Protein AF-A0A507DEI5-F1 (afdb_monomer_lite)

Secondary structure (DSSP, 8-state):
-HHHHHHHHHHHHHHHHHHHHHHHHHHHHHTHHHHHHHHHSS--S-HHHHHHHHHHHHHHHHHHHHHHHHTSPPTHHHH-THHHHHHHHHHHHTTHHHHHHHHHHHHHHHHHHHHHHHHHHHHHHHHHHHHHHHHHHHHHHHHHHHHHHHHHHHHHH--

Organism: NCBI:txid246404

Sequence (159 aa):
MIKLTISHGIAQSAKLAYFENVMEQEIQQTSVLPKMMAKYGEVKLTRDDVVKVVGRLFRLRMNVNLVSNVLDTPEIFWSEPELQGLYNAIRGYLEISQRVKLLNTRTGVISDLLDMLSDHLHGSQHTMMTRIVIYLIVITCIVAGAEVYVKTLLEKAVK

InterPro domains:
  IPR003734 Domain of unknown function DUF155 [PF02582] (1-104)
  IPR051624 RMD1/Sad1-interacting [PTHR16255] (1-152)

Radius of gyration: 30.02 Å; chains: 1; bounding box: 69×33×94 Å

Structure (mmCIF, N/CA/C/O backbone):
data_AF-A0A507DEI5-F1
#
_entry.id   AF-A0A507DEI5-F1
#
loop_
_atom_site.group_PDB
_atom_site.id
_atom_site.type_symbol
_atom_site.label_atom_id
_atom_site.label_alt_id
_atom_site.label_comp_id
_atom_site.label_asym_id
_atom_site.label_entity_id
_atom_site.label_seq_id
_atom_site.pdbx_PDB_ins_code
_atom_site.Cartn_x
_atom_site.Cartn_y
_atom_site.Cartn_z
_atom_site.occupancy
_atom_site.B_iso_or_equiv
_atom_site.auth_seq_id
_atom_site.auth_comp_id
_atom_site.auth_asym_id
_atom_site.auth_atom_id
_atom_site.pdbx_PDB_model_num
ATOM 1 N N . MET A 1 1 ? -21.319 11.532 30.711 1.00 73.75 1 MET A N 1
ATOM 2 C CA . MET A 1 1 ? -19.979 11.231 30.165 1.00 73.75 1 MET A CA 1
ATOM 3 C C . MET A 1 1 ? -19.788 9.759 29.785 1.00 73.75 1 MET A C 1
ATOM 5 O O . MET A 1 1 ? -19.459 9.509 28.638 1.00 73.75 1 MET A O 1
ATOM 9 N N . ILE A 1 2 ? -20.125 8.780 30.638 1.00 79.81 2 ILE A N 1
ATOM 10 C CA . ILE A 1 2 ? -20.037 7.325 30.332 1.00 79.81 2 ILE A CA 1
ATOM 11 C C . ILE A 1 2 ? -20.677 6.932 28.981 1.00 79.81 2 ILE A C 1
ATOM 13 O O . ILE A 1 2 ? -20.038 6.301 28.142 1.00 79.81 2 ILE A O 1
ATOM 17 N N . LYS A 1 3 ? -21.930 7.348 28.729 1.00 84.62 3 LYS A N 1
ATOM 18 C CA . LYS A 1 3 ? -22.635 7.071 27.458 1.00 84.62 3 LYS A CA 1
ATOM 19 C C . LYS A 1 3 ? -21.899 7.633 26.236 1.00 84.62 3 LYS A C 1
ATOM 21 O O . LYS A 1 3 ? -21.936 7.021 25.173 1.00 84.62 3 LYS A O 1
ATOM 26 N N . LEU A 1 4 ? -21.232 8.778 26.391 1.00 83.50 4 LEU A N 1
ATOM 27 C CA . LEU A 1 4 ? -20.473 9.433 25.328 1.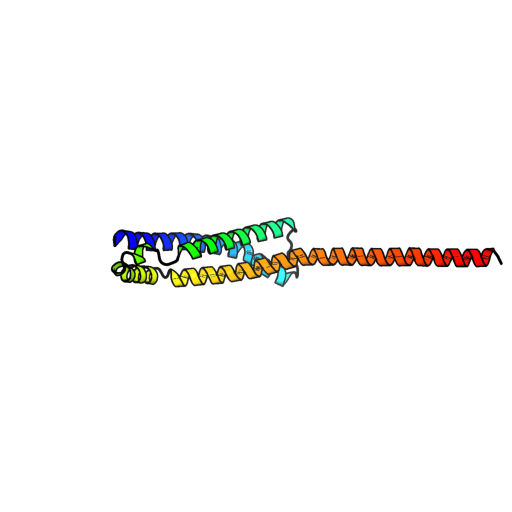00 83.50 4 LEU A CA 1
ATOM 28 C C . LEU A 1 4 ? -19.191 8.650 25.019 1.00 83.50 4 LEU A C 1
ATOM 30 O O . LEU A 1 4 ? -18.930 8.374 23.854 1.00 83.50 4 LEU A O 1
ATOM 34 N N . THR A 1 5 ? -18.465 8.192 26.043 1.00 82.00 5 THR A N 1
ATOM 35 C CA . THR A 1 5 ? -17.299 7.302 25.900 1.00 82.00 5 THR A CA 1
ATOM 36 C C . THR A 1 5 ? -17.651 6.005 25.168 1.00 82.00 5 THR A C 1
ATOM 38 O O . THR A 1 5 ? -16.963 5.623 24.222 1.00 82.00 5 THR A O 1
ATOM 41 N N . ILE A 1 6 ? -18.758 5.360 25.554 1.00 85.75 6 ILE A N 1
ATOM 42 C CA . ILE A 1 6 ? -19.246 4.140 24.894 1.00 85.75 6 ILE A CA 1
ATOM 43 C C . ILE A 1 6 ? -19.634 4.415 23.441 1.00 85.75 6 ILE A C 1
ATOM 45 O O . ILE A 1 6 ? -19.184 3.710 22.539 1.00 85.75 6 ILE A O 1
ATOM 49 N N . SER A 1 7 ? -20.417 5.469 23.199 1.00 89.06 7 SER A N 1
ATOM 50 C CA . SER A 1 7 ? -20.844 5.842 21.845 1.00 89.06 7 SER A CA 1
ATOM 51 C C . SER A 1 7 ? -19.650 6.156 20.943 1.00 89.06 7 SER A C 1
ATOM 53 O O . SER A 1 7 ? -19.647 5.775 19.776 1.00 89.06 7 SER A O 1
ATOM 55 N N . HIS A 1 8 ? -18.612 6.798 21.485 1.00 86.12 8 HIS A N 1
ATOM 56 C CA . HIS A 1 8 ? -17.392 7.109 20.751 1.00 86.12 8 HIS A CA 1
ATOM 57 C C . HIS A 1 8 ? -16.611 5.847 20.360 1.00 86.12 8 HIS A C 1
ATOM 59 O O . HIS A 1 8 ? -16.248 5.703 19.195 1.00 86.12 8 HIS A O 1
ATOM 65 N N . GLY A 1 9 ? -16.412 4.900 21.285 1.00 85.62 9 GLY A N 1
ATOM 66 C CA . GLY A 1 9 ? -15.758 3.621 20.977 1.00 85.62 9 GLY A CA 1
ATOM 67 C C . GLY A 1 9 ? -16.516 2.804 19.922 1.00 85.62 9 GLY A C 1
ATOM 68 O O . GLY A 1 9 ? -15.913 2.255 18.999 1.00 85.62 9 GLY A O 1
ATOM 69 N N . ILE A 1 10 ? -17.851 2.791 19.994 1.00 89.88 10 ILE A N 1
ATOM 70 C CA . ILE A 1 10 ? -18.702 2.140 18.986 1.00 89.88 10 ILE A CA 1
ATOM 71 C C . ILE A 1 10 ? -18.585 2.848 17.629 1.00 89.88 10 ILE A C 1
ATOM 73 O O . ILE A 1 10 ? -18.407 2.182 16.610 1.00 89.88 10 ILE A O 1
ATOM 77 N N . ALA A 1 11 ? -18.630 4.183 17.599 1.00 89.44 11 ALA A N 1
ATOM 78 C CA . ALA A 1 11 ? -18.477 4.957 16.368 1.00 89.44 11 ALA A CA 1
ATOM 79 C C . ALA A 1 11 ? -17.104 4.730 15.711 1.00 89.44 11 ALA A C 1
ATOM 81 O O . ALA A 1 11 ? -17.030 4.552 14.494 1.00 89.44 11 ALA A O 1
ATOM 82 N N . GLN A 1 12 ? -16.027 4.668 16.503 1.00 87.81 12 GLN A N 1
ATOM 83 C CA . GLN A 1 12 ? -14.695 4.306 16.011 1.00 87.81 12 GLN A CA 1
ATOM 84 C C . GLN A 1 12 ? -14.681 2.897 15.404 1.00 87.81 12 GLN A C 1
ATOM 86 O O . GLN A 1 12 ? -14.175 2.716 14.299 1.00 87.81 12 GLN A O 1
ATOM 91 N N . SER A 1 13 ? -15.272 1.910 16.084 1.00 90.94 13 SER A N 1
ATOM 92 C CA . SER A 1 13 ? -15.352 0.530 15.586 1.00 90.94 13 SER A CA 1
ATOM 93 C C . SER A 1 13 ? -16.146 0.419 14.277 1.00 90.94 13 SER A C 1
ATOM 95 O O . SER A 1 13 ? -15.723 -0.288 13.359 1.00 90.94 13 SER A O 1
ATOM 97 N N . ALA A 1 14 ? -17.255 1.156 14.154 1.00 92.06 14 ALA A N 1
ATOM 98 C CA . ALA A 1 14 ? -18.057 1.209 12.932 1.00 92.06 14 ALA A CA 1
ATOM 99 C C . ALA A 1 14 ? -17.291 1.863 11.772 1.00 92.06 14 ALA A C 1
ATOM 101 O O . ALA A 1 14 ? -17.286 1.345 10.655 1.00 92.06 14 ALA A O 1
ATOM 102 N N . LYS A 1 15 ? -16.583 2.969 12.039 1.00 90.06 15 LYS A N 1
ATOM 103 C CA . LYS A 1 15 ? -15.709 3.611 11.049 1.00 90.06 15 LYS A CA 1
ATOM 104 C C . LYS A 1 15 ? -14.592 2.665 10.608 1.00 90.06 15 LYS A C 1
ATOM 106 O O . LYS A 1 15 ? -14.333 2.553 9.415 1.00 90.06 15 LYS A O 1
ATOM 111 N N . LEU A 1 16 ? -13.968 1.952 11.545 1.00 90.62 16 LEU A N 1
ATOM 112 C CA . LEU A 1 16 ? -12.936 0.961 11.247 1.00 90.62 16 LEU A CA 1
ATOM 113 C C . LEU A 1 16 ? -13.476 -0.173 10.365 1.00 90.62 16 LEU A C 1
ATOM 115 O O . LEU A 1 16 ? -12.842 -0.512 9.370 1.00 90.62 16 LEU A O 1
ATOM 119 N N . ALA A 1 17 ? -14.678 -0.678 10.659 1.00 91.94 17 ALA A N 1
ATOM 120 C CA . ALA A 1 17 ? -15.334 -1.719 9.865 1.00 91.94 17 ALA A CA 1
ATOM 121 C C . ALA A 1 17 ? -15.575 -1.294 8.408 1.00 91.94 17 ALA A C 1
ATOM 123 O O . ALA A 1 17 ? -15.391 -2.089 7.486 1.00 91.94 17 ALA A O 1
ATOM 124 N N . TYR A 1 18 ? -15.939 -0.028 8.181 1.00 92.38 18 TYR A N 1
ATOM 125 C CA . TYR A 1 18 ? -16.066 0.514 6.828 1.00 92.38 18 TYR A CA 1
ATOM 126 C C . TYR A 1 18 ? -14.736 0.439 6.061 1.00 92.38 18 TYR A C 1
ATOM 128 O O . TYR A 1 18 ? -14.705 -0.059 4.937 1.00 92.38 18 TYR A O 1
ATOM 136 N N . PHE A 1 19 ? -13.626 0.872 6.667 1.00 90.38 19 PHE A N 1
ATOM 137 C CA . PHE A 1 19 ? -12.317 0.836 6.003 1.00 90.38 19 PHE A CA 1
ATOM 138 C C . PHE A 1 19 ? -11.776 -0.579 5.808 1.00 90.38 19 PHE A C 1
ATOM 140 O O . PHE A 1 19 ? -11.162 -0.844 4.777 1.00 90.38 19 PHE A O 1
ATOM 147 N N . GLU A 1 20 ? -12.038 -1.493 6.741 1.00 90.88 20 GLU A N 1
ATOM 148 C CA . GLU A 1 20 ? -11.737 -2.917 6.566 1.00 90.88 20 GLU A CA 1
ATOM 149 C C . GLU A 1 20 ? -12.457 -3.489 5.340 1.00 90.88 20 GLU A C 1
ATOM 151 O O . GLU A 1 20 ? -11.835 -4.185 4.539 1.00 90.88 20 GLU A O 1
ATOM 156 N N . ASN A 1 21 ? -13.736 -3.150 5.148 1.00 92.94 21 ASN A N 1
ATOM 157 C CA . ASN A 1 21 ? -14.511 -3.618 4.001 1.00 92.94 21 ASN A CA 1
ATOM 158 C C . ASN A 1 21 ? -13.997 -3.038 2.676 1.00 92.94 21 ASN A C 1
ATOM 160 O O . ASN A 1 21 ? -13.763 -3.787 1.729 1.00 92.94 21 ASN A O 1
ATOM 164 N N . VAL A 1 22 ? -13.762 -1.723 2.623 1.00 90.88 22 VAL A N 1
ATOM 165 C CA . VAL A 1 22 ? -13.206 -1.063 1.429 1.00 90.88 22 VAL A CA 1
ATOM 166 C C . VAL A 1 22 ? -11.836 -1.649 1.076 1.00 90.88 22 VAL A C 1
ATOM 168 O O . VAL A 1 22 ? -11.558 -1.921 -0.090 1.00 90.88 22 VAL A O 1
ATOM 171 N N . MET A 1 23 ? -10.985 -1.890 2.075 1.00 90.44 23 MET A N 1
ATOM 172 C CA . MET A 1 23 ? -9.679 -2.506 1.863 1.00 90.44 23 MET A CA 1
ATOM 173 C C . MET A 1 23 ? -9.789 -3.932 1.326 1.00 90.44 23 MET A C 1
ATOM 175 O O . MET A 1 23 ? -9.072 -4.287 0.395 1.00 90.44 23 MET A O 1
ATOM 179 N N . GLU A 1 24 ? -10.674 -4.745 1.896 1.00 91.56 24 GLU A N 1
ATOM 180 C CA . GLU A 1 24 ? -10.903 -6.118 1.450 1.00 91.56 24 GLU A CA 1
ATOM 181 C C . GLU A 1 24 ? -11.345 -6.160 -0.022 1.00 91.56 24 GLU A C 1
ATOM 183 O O . GLU A 1 24 ? -10.799 -6.932 -0.810 1.00 91.56 24 GLU A O 1
ATOM 188 N N . GLN A 1 25 ? -12.260 -5.273 -0.426 1.00 91.31 25 GLN A N 1
ATOM 189 C CA . GLN A 1 25 ? -12.712 -5.167 -1.816 1.00 91.31 25 GLN A CA 1
ATOM 190 C C . GLN A 1 25 ? -11.571 -4.803 -2.778 1.00 91.31 25 GLN A C 1
ATOM 192 O O . GLN A 1 25 ? -11.409 -5.439 -3.821 1.00 91.31 25 GLN A O 1
ATOM 197 N N . GLU A 1 26 ? -10.753 -3.808 -2.432 1.00 89.50 26 GLU A N 1
ATOM 198 C CA . GLU A 1 26 ? -9.629 -3.374 -3.275 1.00 89.50 26 GLU A CA 1
ATOM 199 C C . GLU A 1 26 ? -8.527 -4.445 -3.360 1.00 89.50 26 GLU A C 1
ATOM 201 O O . GLU A 1 26 ? -7.966 -4.672 -4.438 1.00 89.50 26 GLU A O 1
ATOM 206 N N . ILE A 1 27 ? -8.251 -5.167 -2.265 1.00 89.19 27 ILE A N 1
ATOM 207 C CA . ILE A 1 27 ? -7.315 -6.303 -2.264 1.00 89.19 27 ILE A CA 1
ATOM 208 C C . ILE A 1 27 ? -7.818 -7.405 -3.194 1.00 89.19 27 ILE A C 1
ATOM 210 O O . ILE A 1 27 ? -7.044 -7.910 -4.007 1.00 89.19 27 ILE A O 1
ATOM 214 N N . GLN A 1 28 ? -9.100 -7.766 -3.124 1.00 89.44 28 GLN A N 1
ATOM 215 C CA . GLN A 1 28 ? -9.665 -8.807 -3.985 1.00 89.44 28 GLN A CA 1
ATOM 216 C C . GLN A 1 28 ? -9.524 -8.447 -5.467 1.00 89.44 28 GLN A C 1
ATOM 218 O O . GLN A 1 28 ? -9.028 -9.268 -6.244 1.00 89.44 28 GLN A O 1
ATOM 223 N N . GLN A 1 29 ? -9.857 -7.207 -5.839 1.00 87.56 29 GLN A N 1
ATOM 224 C CA . GLN A 1 29 ? -9.729 -6.714 -7.215 1.00 87.56 29 GLN A CA 1
ATOM 225 C C . GLN A 1 29 ? -8.273 -6.697 -7.702 1.00 87.56 29 GLN A C 1
ATOM 227 O O . GLN A 1 29 ? -7.990 -7.032 -8.852 1.00 87.56 29 GLN A O 1
ATOM 232 N N . THR A 1 30 ? -7.334 -6.340 -6.825 1.00 86.88 30 THR A N 1
ATOM 233 C CA . THR A 1 30 ? -5.928 -6.119 -7.194 1.00 86.88 30 THR A CA 1
ATOM 234 C C . THR A 1 30 ? -5.076 -7.390 -7.096 1.00 86.88 30 THR A C 1
ATOM 236 O O . THR A 1 30 ? -4.070 -7.517 -7.793 1.00 86.88 30 THR A O 1
ATOM 239 N N . SER A 1 31 ? -5.503 -8.388 -6.313 1.00 85.56 31 SER A N 1
ATOM 240 C CA . SER A 1 31 ? -4.793 -9.666 -6.108 1.00 85.56 31 SER A CA 1
ATOM 241 C C . SER A 1 31 ? -4.537 -10.466 -7.392 1.00 85.56 31 SER A C 1
ATOM 243 O O . SER A 1 31 ? -3.711 -11.382 -7.410 1.00 85.56 31 SER A O 1
ATOM 245 N N . VAL A 1 32 ? -5.242 -10.134 -8.475 1.00 85.12 32 VAL A N 1
ATOM 246 C CA . VAL A 1 32 ? -5.074 -10.737 -9.799 1.00 85.12 32 VAL A CA 1
ATOM 247 C C . VAL A 1 32 ? -3.783 -10.263 -10.475 1.00 85.12 32 VAL A C 1
ATOM 249 O O . VAL A 1 32 ? -3.172 -11.042 -11.205 1.00 85.12 32 VAL A O 1
ATOM 252 N N . LEU A 1 33 ? -3.318 -9.035 -10.211 1.00 85.56 33 LEU A N 1
ATOM 253 C CA . LEU A 1 33 ? -2.155 -8.462 -10.901 1.00 85.56 33 LEU A CA 1
ATOM 254 C C . LEU A 1 33 ? -0.851 -9.210 -10.590 1.00 85.56 33 LEU A C 1
ATOM 256 O O . LEU A 1 33 ? -0.214 -9.661 -11.544 1.00 85.56 33 LEU A O 1
ATOM 260 N N . PRO A 1 34 ? -0.479 -9.464 -9.316 1.00 82.94 34 PRO A N 1
ATOM 261 C CA . PRO A 1 34 ? 0.728 -10.234 -9.013 1.00 82.94 34 PRO A CA 1
ATOM 262 C C . PRO A 1 34 ? 0.655 -11.662 -9.564 1.00 82.94 34 PRO A C 1
ATOM 264 O O . PRO A 1 34 ? 1.645 -12.194 -10.058 1.00 82.94 34 PRO A O 1
ATOM 267 N N . LYS A 1 35 ? -0.538 -12.278 -9.549 1.00 84.94 35 LYS A N 1
ATOM 268 C CA . LYS A 1 35 ? -0.761 -13.620 -10.114 1.00 84.94 35 LYS A CA 1
ATOM 269 C C . LYS A 1 35 ? -0.542 -13.643 -11.627 1.00 84.94 35 LYS A C 1
ATOM 271 O O . LYS A 1 35 ? 0.046 -14.592 -12.142 1.00 84.94 35 LYS A O 1
ATOM 276 N N . MET A 1 36 ? -1.000 -12.615 -12.344 1.00 81.00 36 MET A N 1
ATOM 277 C CA . MET A 1 36 ? -0.762 -12.494 -13.784 1.00 81.00 36 MET A CA 1
ATOM 278 C C . MET A 1 36 ? 0.717 -12.270 -14.093 1.00 81.00 36 MET A C 1
ATOM 280 O O . MET A 1 36 ? 1.238 -12.931 -14.986 1.00 81.00 36 MET A O 1
ATOM 284 N N . MET A 1 37 ? 1.404 -11.426 -13.321 1.00 80.75 37 MET A N 1
ATOM 285 C CA . MET A 1 37 ? 2.847 -11.211 -13.476 1.00 80.75 37 MET A CA 1
ATOM 286 C C . MET A 1 37 ? 3.645 -12.490 -13.245 1.00 80.75 37 MET A C 1
ATOM 288 O O . MET A 1 37 ? 4.506 -12.819 -14.053 1.00 80.75 37 MET A O 1
ATOM 292 N N . ALA A 1 38 ? 3.317 -13.254 -12.202 1.00 82.88 38 ALA A N 1
ATOM 293 C CA . ALA A 1 38 ? 3.974 -14.529 -11.929 1.00 82.88 38 ALA A CA 1
ATOM 294 C C . ALA A 1 38 ? 3.761 -15.559 -13.054 1.00 82.88 38 ALA A C 1
ATOM 296 O O . ALA A 1 38 ? 4.638 -16.377 -13.314 1.00 82.88 38 ALA A O 1
ATOM 297 N N . LYS A 1 39 ? 2.601 -15.529 -13.727 1.00 85.19 39 LYS A N 1
ATOM 298 C CA . LYS A 1 39 ? 2.256 -16.493 -14.782 1.00 85.19 39 LYS A CA 1
ATOM 299 C C . LYS A 1 39 ? 2.789 -16.113 -16.165 1.00 85.19 39 LYS A C 1
ATOM 301 O O . LYS A 1 39 ? 3.179 -17.000 -16.918 1.00 85.19 39 LYS A O 1
ATOM 306 N N . TYR A 1 40 ? 2.746 -14.832 -16.524 1.00 81.12 40 TYR A N 1
ATOM 307 C CA . TYR A 1 40 ? 3.040 -14.363 -17.884 1.00 81.12 40 TYR A CA 1
ATOM 308 C C . TYR A 1 40 ? 4.322 -13.527 -17.985 1.00 81.12 40 TYR A C 1
ATOM 310 O O . TYR A 1 40 ? 4.749 -13.231 -19.094 1.00 81.12 40 TYR A O 1
ATOM 318 N N . GLY A 1 41 ? 4.931 -13.131 -16.863 1.00 71.62 41 GLY A N 1
ATOM 319 C CA . GLY A 1 41 ? 6.102 -12.245 -16.830 1.00 71.62 41 GLY A CA 1
ATOM 320 C C . GLY A 1 41 ? 5.789 -10.769 -17.106 1.00 71.62 41 GLY A C 1
ATOM 321 O O . GLY A 1 41 ? 6.660 -9.920 -16.948 1.00 71.62 41 GLY A O 1
ATOM 322 N N . GLU A 1 42 ? 4.549 -10.446 -17.476 1.00 70.31 42 GLU A N 1
ATOM 323 C CA . GLU A 1 42 ? 4.088 -9.095 -17.795 1.00 70.31 42 GLU A CA 1
ATOM 324 C C . GLU A 1 42 ? 2.661 -8.858 -17.285 1.00 70.31 42 GLU A C 1
ATOM 326 O O . GLU A 1 42 ? 1.841 -9.779 -17.185 1.00 70.31 42 GLU A O 1
ATOM 331 N N . VAL A 1 43 ? 2.344 -7.601 -16.970 1.00 72.88 43 VAL A N 1
ATOM 332 C CA . VAL A 1 43 ? 0.964 -7.185 -16.720 1.00 72.88 43 VAL A CA 1
ATOM 333 C C . VAL A 1 43 ? 0.330 -6.870 -18.072 1.00 72.88 43 VAL A C 1
ATOM 335 O O . VAL A 1 43 ? 0.690 -5.883 -18.706 1.00 72.88 43 VAL A O 1
ATOM 338 N N . LYS A 1 44 ? -0.651 -7.670 -18.511 1.00 71.44 44 LYS A N 1
ATOM 339 C CA . LYS A 1 44 ? -1.451 -7.390 -19.720 1.00 71.44 44 LYS A CA 1
ATOM 340 C C . LYS A 1 44 ? -2.456 -6.249 -19.495 1.00 71.44 44 LYS A C 1
ATOM 342 O O . LYS A 1 44 ? -3.661 -6.444 -19.629 1.00 71.44 44 LYS A O 1
ATOM 347 N N . LEU A 1 45 ? -1.972 -5.078 -19.099 1.00 77.56 45 LEU A N 1
ATOM 348 C CA . LEU A 1 45 ? -2.748 -3.850 -18.946 1.00 77.56 45 LEU A CA 1
ATOM 349 C C . LEU A 1 45 ? -2.100 -2.743 -19.767 1.00 77.56 45 LEU A C 1
ATOM 351 O O . LEU A 1 45 ? -0.879 -2.707 -19.926 1.00 77.56 45 LEU A O 1
ATOM 355 N N . THR A 1 46 ? -2.910 -1.816 -20.276 1.00 81.19 46 THR A N 1
ATOM 356 C CA . THR A 1 46 ? -2.347 -0.618 -20.897 1.00 81.19 46 THR A CA 1
ATOM 357 C C . THR A 1 46 ? -1.704 0.266 -19.827 1.00 81.19 46 THR A C 1
ATOM 359 O O . THR A 1 46 ? -2.058 0.207 -18.648 1.00 81.19 46 THR A O 1
ATOM 362 N N . ARG A 1 47 ? -0.765 1.129 -20.229 1.00 80.44 47 ARG A N 1
ATOM 363 C CA . ARG A 1 47 ? -0.119 2.078 -19.308 1.00 80.44 47 ARG A CA 1
ATOM 364 C C . ARG A 1 47 ? -1.144 2.930 -18.545 1.00 80.44 47 ARG A C 1
ATOM 366 O O . ARG A 1 47 ? -0.968 3.167 -17.355 1.00 80.44 47 ARG A O 1
ATOM 373 N N . ASP A 1 48 ? -2.212 3.351 -19.223 1.00 83.12 48 ASP A N 1
ATOM 374 C CA . ASP A 1 48 ? -3.305 4.133 -18.633 1.00 83.12 48 ASP A CA 1
ATOM 375 C C . ASP A 1 48 ? -4.072 3.333 -17.566 1.00 83.12 48 ASP A C 1
ATOM 377 O O . ASP A 1 48 ? -4.348 3.837 -16.476 1.00 83.12 48 ASP A O 1
ATOM 381 N N . ASP A 1 49 ? -4.333 2.049 -17.823 1.00 85.25 49 ASP A N 1
ATOM 382 C CA . ASP A 1 49 ? -4.989 1.165 -16.854 1.00 85.25 49 ASP A CA 1
ATOM 383 C C . ASP A 1 49 ? -4.136 0.956 -15.599 1.00 85.25 49 ASP A C 1
ATOM 385 O O . ASP A 1 49 ? -4.661 0.983 -14.482 1.00 85.25 49 ASP A O 1
ATOM 389 N N . VAL A 1 50 ? -2.817 0.803 -15.759 1.00 84.44 50 VAL A N 1
ATOM 390 C CA . VAL A 1 50 ? -1.892 0.673 -14.623 1.00 84.44 50 VAL A CA 1
ATOM 391 C C . VAL A 1 50 ? -1.878 1.957 -13.790 1.00 84.44 50 VAL A C 1
ATOM 393 O O . VAL A 1 50 ? -1.983 1.886 -12.568 1.00 84.44 50 VAL A O 1
ATOM 396 N N . VAL A 1 51 ? -1.843 3.135 -14.422 1.00 86.31 51 VAL A N 1
ATOM 397 C CA . VAL A 1 51 ? -1.913 4.426 -13.711 1.00 86.31 51 VAL A CA 1
ATOM 398 C C . VAL A 1 51 ? -3.230 4.569 -12.939 1.00 86.31 51 VAL A C 1
ATOM 400 O O . VAL A 1 51 ? -3.224 5.009 -11.787 1.00 86.31 51 VAL A O 1
ATOM 403 N N . LYS A 1 52 ? -4.362 4.137 -13.512 1.00 89.38 52 LYS A N 1
ATOM 404 C CA . LYS A 1 52 ? -5.657 4.119 -12.808 1.00 89.38 52 LYS A CA 1
ATOM 405 C C . LYS A 1 52 ? -5.633 3.210 -11.579 1.00 89.38 52 LYS A C 1
ATOM 407 O O . LYS A 1 52 ? -6.168 3.594 -10.539 1.00 89.38 52 LYS A O 1
ATOM 412 N N . VAL A 1 53 ? -5.041 2.017 -11.682 1.00 87.88 53 VAL A N 1
ATOM 413 C CA . VAL A 1 53 ? -4.876 1.100 -10.538 1.00 87.88 53 VAL A CA 1
ATOM 414 C C . VAL A 1 53 ? -4.016 1.753 -9.457 1.00 87.88 53 VAL A C 1
ATOM 416 O O . VAL A 1 53 ? -4.435 1.808 -8.303 1.00 87.88 53 VAL A O 1
ATOM 419 N N . VAL A 1 54 ? -2.864 2.312 -9.837 1.00 89.12 54 VAL A N 1
ATOM 420 C CA . VAL A 1 54 ? -1.956 3.017 -8.922 1.00 89.12 54 VAL A CA 1
ATOM 421 C C . VAL A 1 54 ? -2.688 4.142 -8.185 1.00 89.12 54 VAL A C 1
ATOM 423 O O . VAL A 1 54 ? -2.641 4.211 -6.959 1.00 89.12 54 VAL A O 1
ATOM 426 N N . GLY A 1 55 ? -3.458 4.970 -8.895 1.00 90.00 55 GLY A N 1
ATOM 427 C CA . GLY A 1 55 ? -4.249 6.037 -8.278 1.00 90.00 55 GLY A CA 1
ATOM 428 C C . GLY A 1 55 ? -5.289 5.529 -7.270 1.00 90.00 55 GLY A C 1
ATOM 429 O O . GLY A 1 55 ? -5.434 6.108 -6.190 1.00 90.00 55 GLY A O 1
ATOM 430 N N . ARG A 1 56 ? -5.993 4.428 -7.576 1.00 90.19 56 ARG A N 1
ATOM 431 C CA . ARG A 1 56 ? -6.980 3.832 -6.652 1.00 90.19 56 ARG A CA 1
ATOM 432 C C . ARG A 1 56 ? -6.332 3.312 -5.371 1.00 90.19 56 ARG A C 1
ATOM 434 O O . ARG A 1 56 ? -6.808 3.634 -4.282 1.00 90.19 56 ARG A O 1
ATOM 441 N N . LEU A 1 57 ? -5.233 2.572 -5.496 1.00 90.69 57 LEU A N 1
ATOM 442 C CA . LEU A 1 57 ? -4.500 2.023 -4.354 1.00 90.69 57 LEU A CA 1
ATOM 443 C C . LEU A 1 57 ? -3.863 3.126 -3.502 1.00 90.69 57 LEU A C 1
ATOM 445 O O . LEU A 1 57 ? -3.909 3.067 -2.273 1.00 90.69 57 LEU A O 1
ATOM 449 N N . PHE A 1 58 ? -3.335 4.176 -4.138 1.00 88.56 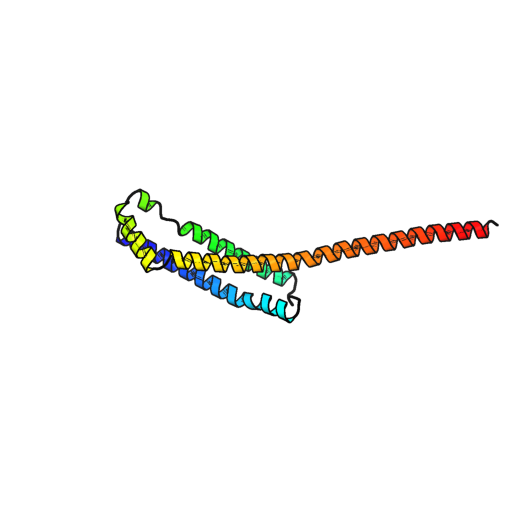58 PHE A N 1
ATOM 450 C CA . PHE A 1 58 ? -2.793 5.334 -3.430 1.00 88.56 58 PHE A CA 1
ATOM 451 C C . PHE A 1 58 ? -3.881 6.066 -2.633 1.00 88.56 58 PHE A C 1
ATOM 453 O O . PHE A 1 58 ? -3.688 6.393 -1.461 1.00 88.56 58 PHE A O 1
ATOM 460 N N . ARG A 1 59 ? -5.068 6.249 -3.228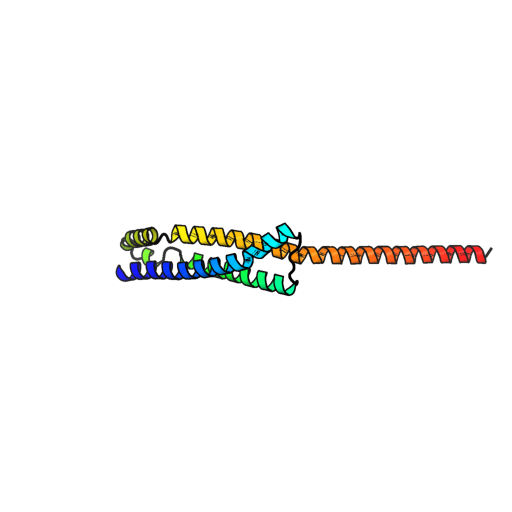 1.00 89.31 59 ARG A N 1
ATOM 461 C CA . ARG A 1 59 ? -6.235 6.813 -2.538 1.00 89.31 59 ARG A CA 1
ATOM 462 C C . ARG A 1 59 ? -6.651 5.962 -1.336 1.00 89.31 59 ARG A C 1
ATOM 464 O O . ARG A 1 59 ? -6.944 6.517 -0.280 1.00 89.31 59 ARG A O 1
ATOM 471 N N . LEU A 1 60 ? -6.662 4.634 -1.470 1.00 88.25 60 LEU A N 1
ATOM 472 C CA . LEU A 1 60 ? -6.960 3.735 -0.352 1.00 88.25 60 LEU A CA 1
ATOM 473 C C . LEU A 1 60 ? -5.945 3.901 0.787 1.00 88.25 60 LEU A C 1
ATOM 475 O O . LEU A 1 60 ? -6.346 4.075 1.937 1.00 88.25 60 LEU A O 1
ATOM 479 N N . ARG A 1 61 ? -4.644 3.916 0.469 1.00 87.44 61 ARG A N 1
ATOM 480 C CA . ARG A 1 61 ? -3.571 4.141 1.450 1.00 87.44 61 ARG A CA 1
ATOM 481 C C . ARG A 1 61 ? -3.742 5.471 2.184 1.00 87.44 61 ARG A C 1
ATOM 483 O O . ARG A 1 61 ? -3.640 5.507 3.408 1.00 87.44 61 ARG A O 1
ATOM 490 N N . MET A 1 62 ? -4.028 6.551 1.455 1.00 85.88 62 MET A N 1
ATOM 491 C CA . MET A 1 62 ? -4.260 7.873 2.042 1.00 85.88 62 MET A CA 1
ATOM 492 C C . MET A 1 62 ? -5.458 7.858 2.998 1.00 85.88 62 MET A C 1
ATOM 494 O O . MET A 1 62 ? -5.352 8.323 4.130 1.00 85.88 62 MET A O 1
ATOM 498 N N . ASN A 1 63 ? -6.573 7.268 2.567 1.00 84.81 63 ASN A N 1
ATOM 499 C CA . ASN A 1 63 ? -7.787 7.170 3.368 1.00 84.81 63 ASN A CA 1
ATOM 500 C C . ASN A 1 63 ? -7.570 6.393 4.673 1.00 84.81 63 ASN A C 1
ATOM 502 O O . ASN A 1 63 ? -8.024 6.831 5.726 1.00 84.81 63 ASN A O 1
ATOM 506 N N . VAL A 1 64 ? -6.855 5.267 4.624 1.00 84.94 64 VAL A N 1
ATOM 507 C CA . VAL A 1 64 ? -6.561 4.461 5.818 1.00 84.94 64 VAL A CA 1
ATOM 508 C C . VAL A 1 64 ? -5.603 5.183 6.765 1.00 84.94 64 VAL A C 1
ATOM 510 O O . VAL A 1 64 ? -5.828 5.184 7.974 1.00 84.94 64 VAL A O 1
ATOM 513 N N . ASN A 1 65 ? -4.586 5.864 6.235 1.00 82.31 65 ASN A N 1
ATOM 514 C CA . ASN A 1 65 ? -3.650 6.645 7.045 1.00 82.31 65 ASN A CA 1
ATOM 515 C C . ASN A 1 65 ? -4.372 7.776 7.809 1.00 82.31 65 ASN A C 1
ATOM 517 O O . ASN A 1 65 ? -4.229 7.904 9.023 1.00 82.31 65 ASN A O 1
ATOM 521 N N . LEU A 1 66 ? -5.260 8.515 7.134 1.00 72.94 66 LEU A N 1
ATOM 522 C CA . LEU A 1 66 ? -6.081 9.556 7.768 1.00 72.94 66 LEU A CA 1
ATOM 523 C C . LEU A 1 66 ? -6.972 9.010 8.895 1.00 72.94 66 LEU A C 1
ATOM 525 O O . LEU A 1 66 ? -7.250 9.712 9.865 1.00 72.94 66 LEU A O 1
ATOM 529 N N . VAL A 1 67 ? -7.427 7.762 8.785 1.00 71.88 67 VAL A N 1
ATOM 530 C CA . VAL A 1 67 ? -8.237 7.104 9.819 1.00 71.88 67 VAL A CA 1
ATOM 531 C C . VAL A 1 67 ? -7.384 6.688 11.004 1.00 71.88 67 VAL A C 1
ATOM 533 O O . VAL A 1 67 ? -7.849 6.836 12.130 1.00 71.88 67 VAL A O 1
ATOM 536 N N . SER A 1 68 ? -6.150 6.235 10.767 1.00 71.31 68 SER A N 1
ATOM 537 C CA . SER A 1 68 ? -5.195 5.892 11.825 1.00 71.31 68 SER A CA 1
ATOM 538 C C . SER A 1 68 ? -4.991 7.056 12.799 1.00 71.31 68 SER A C 1
ATOM 540 O O . SER A 1 68 ? -5.048 6.839 14.002 1.00 71.31 68 SER A O 1
ATOM 542 N N . ASN A 1 69 ? -4.882 8.291 12.299 1.00 66.75 69 ASN A N 1
ATOM 543 C CA . ASN A 1 69 ? -4.745 9.489 13.144 1.00 66.75 69 ASN A CA 1
ATOM 544 C C . ASN A 1 69 ? -6.014 9.816 13.954 1.00 66.75 69 ASN A C 1
ATOM 546 O O . ASN A 1 69 ? -5.955 10.469 14.987 1.00 66.75 69 ASN A O 1
ATOM 550 N N . VAL A 1 70 ? -7.190 9.372 13.498 1.00 62.09 70 VAL A N 1
ATOM 551 C CA . VAL A 1 70 ? -8.468 9.560 14.217 1.00 62.09 70 VAL A CA 1
ATOM 552 C C . VAL A 1 70 ? -8.668 8.497 15.312 1.00 62.09 70 VAL A C 1
ATOM 554 O O . VAL A 1 70 ? -9.585 8.610 16.121 1.00 62.09 70 VAL A O 1
ATOM 557 N N . LEU A 1 71 ? -7.827 7.459 15.347 1.00 63.47 71 LEU A N 1
ATOM 558 C CA . LEU A 1 71 ? -7.893 6.345 16.302 1.00 63.47 71 LEU A CA 1
ATOM 559 C C . LEU A 1 71 ? -6.975 6.533 17.524 1.00 63.47 71 LEU A C 1
ATOM 561 O O . LEU A 1 71 ? -6.892 5.641 18.382 1.00 63.47 71 LEU A O 1
ATOM 565 N N . ASP A 1 72 ? -6.291 7.673 17.609 1.00 68.69 72 ASP A N 1
ATOM 566 C CA . ASP A 1 72 ? -5.519 8.062 18.783 1.00 68.69 72 ASP A CA 1
ATOM 567 C C . ASP A 1 72 ? -6.431 8.349 19.981 1.00 68.69 72 ASP A C 1
ATOM 569 O O . ASP A 1 72 ? -7.635 8.580 19.845 1.00 68.69 72 ASP A O 1
ATOM 573 N N . THR A 1 73 ? -5.869 8.259 21.190 1.00 67.06 73 THR A N 1
ATOM 574 C CA . THR A 1 73 ? -6.627 8.486 22.427 1.00 67.06 73 THR A CA 1
ATOM 575 C C . THR A 1 73 ? -7.218 9.900 22.406 1.00 67.06 73 THR A C 1
ATOM 577 O O . THR A 1 73 ? -6.451 10.861 22.368 1.00 67.06 73 THR A O 1
ATOM 580 N N . PRO A 1 74 ? -8.553 10.049 22.457 1.00 70.31 74 PRO A N 1
ATOM 581 C CA . PRO A 1 74 ? -9.190 11.357 22.404 1.00 70.31 74 PRO A CA 1
ATOM 582 C C . PRO A 1 74 ? -8.728 12.270 23.544 1.00 70.31 74 PRO A C 1
ATOM 584 O O . PRO A 1 74 ? -8.651 11.840 24.697 1.00 70.31 74 PRO A O 1
ATOM 587 N N . GLU A 1 75 ? -8.503 13.552 23.249 1.00 70.31 75 GLU A N 1
ATOM 588 C CA . GLU A 1 75 ? -8.075 14.553 24.242 1.00 70.31 75 GLU A CA 1
ATOM 589 C C . GLU A 1 75 ? -9.065 14.712 25.406 1.00 70.31 75 GLU A C 1
ATOM 591 O O . GLU A 1 75 ? -8.680 15.101 26.502 1.00 70.31 75 GLU A O 1
ATOM 596 N N . ILE A 1 76 ? -10.331 14.322 25.219 1.00 68.62 76 ILE A N 1
ATOM 597 C CA . ILE A 1 76 ? -11.365 14.371 26.263 1.00 68.62 76 ILE A CA 1
ATOM 598 C C . ILE A 1 76 ? -10.986 13.580 27.528 1.00 68.62 76 ILE A C 1
ATOM 600 O O . ILE A 1 76 ? -11.446 13.905 28.620 1.00 68.62 76 ILE A O 1
ATOM 604 N N . PHE A 1 77 ? -10.126 12.564 27.401 1.00 68.31 77 PHE A N 1
ATOM 605 C CA . PHE A 1 77 ? -9.648 11.774 28.537 1.00 68.31 77 PHE A CA 1
ATOM 606 C C . PHE A 1 77 ? -8.489 12.429 29.296 1.00 68.31 77 PHE A C 1
ATOM 608 O O . PHE A 1 77 ? -8.158 11.986 30.392 1.00 68.31 77 PHE A O 1
ATOM 615 N N . TRP A 1 78 ? -7.897 13.496 28.753 1.00 73.00 78 TRP A N 1
ATOM 616 C CA . TRP A 1 78 ? -6.913 14.311 29.468 1.00 73.00 78 TRP A CA 1
ATOM 617 C C . TRP A 1 78 ? -7.595 15.160 30.545 1.00 73.00 78 TRP A C 1
ATOM 619 O O . TRP A 1 78 ? -6.994 15.445 31.576 1.00 73.00 78 TRP A O 1
ATOM 629 N N . SER A 1 79 ? -8.859 15.534 30.323 1.00 72.12 79 SER A N 1
ATOM 630 C CA . SER A 1 79 ? -9.678 16.283 31.282 1.00 72.12 79 SER A CA 1
ATOM 631 C C . SER A 1 79 ? -10.391 15.386 32.300 1.00 72.12 79 SER A C 1
ATOM 633 O O . SER A 1 79 ? -10.664 15.838 33.404 1.00 72.12 79 SER A O 1
ATOM 635 N N . GLU A 1 80 ? -10.676 14.126 31.949 1.00 76.12 80 GLU A N 1
ATOM 636 C CA . GLU A 1 80 ? -11.459 13.186 32.772 1.00 76.12 80 GLU A CA 1
ATOM 637 C C . GLU A 1 80 ? -10.773 11.803 32.871 1.00 76.12 80 GLU A C 1
ATOM 639 O O . GLU A 1 80 ? -11.178 10.845 32.194 1.00 76.12 80 GLU A O 1
ATOM 644 N N . PRO A 1 81 ? -9.733 11.660 33.718 1.00 75.69 81 PRO A N 1
ATOM 645 C CA . PRO A 1 81 ? -8.912 10.446 33.795 1.00 75.69 81 PRO A CA 1
ATOM 646 C C . PRO A 1 81 ? -9.685 9.200 34.246 1.00 75.69 81 PRO A C 1
ATOM 648 O O . PRO A 1 81 ? -9.345 8.081 33.861 1.00 75.69 81 PRO A O 1
ATOM 651 N N . GLU A 1 82 ? -10.754 9.373 35.028 1.00 77.19 82 GLU A N 1
ATOM 652 C CA . GLU A 1 82 ? -11.580 8.271 35.543 1.00 77.19 82 GLU A CA 1
ATOM 653 C C . GLU A 1 82 ? -12.282 7.481 34.421 1.00 77.19 82 GLU A C 1
ATOM 655 O O . GLU A 1 82 ? -12.546 6.285 34.555 1.00 77.19 82 GLU A O 1
ATOM 660 N N . LEU A 1 83 ? -12.536 8.113 33.269 1.00 78.25 83 LEU A N 1
ATOM 661 C CA . LEU A 1 83 ? -13.188 7.481 32.115 1.00 78.25 83 LEU A CA 1
ATOM 662 C C . LEU A 1 83 ? -12.214 6.694 31.227 1.00 78.25 83 LEU A C 1
ATOM 664 O O . LEU A 1 83 ? -12.657 5.911 30.379 1.00 78.25 83 LEU A O 1
ATOM 668 N N . GLN A 1 84 ? -10.904 6.856 31.434 1.00 78.69 84 GLN A N 1
ATOM 669 C CA . GLN A 1 84 ? -9.864 6.194 30.646 1.00 78.69 84 GLN A CA 1
ATOM 670 C C . GLN A 1 84 ? -9.913 4.669 30.807 1.00 78.69 84 GLN A C 1
ATOM 672 O O . GLN A 1 84 ? -9.755 3.932 29.832 1.00 78.69 84 GLN A O 1
ATOM 677 N N . GLY A 1 85 ? -10.185 4.177 32.022 1.00 83.19 85 GLY A N 1
ATOM 678 C CA . GLY A 1 85 ? -10.317 2.741 32.288 1.00 83.19 85 GLY A CA 1
ATOM 679 C C . GLY A 1 85 ? -11.475 2.111 31.509 1.00 83.19 85 GLY A C 1
ATOM 680 O O . GLY A 1 85 ? -11.303 1.083 30.854 1.00 83.19 85 GLY A O 1
ATOM 681 N N . LEU A 1 86 ? -12.634 2.775 31.504 1.00 83.94 86 LEU A N 1
ATOM 682 C CA . LEU A 1 86 ? -13.807 2.337 30.748 1.00 83.94 86 LEU A CA 1
ATOM 683 C C . LEU A 1 86 ? -13.557 2.379 29.234 1.00 83.94 86 LEU A C 1
ATOM 685 O O . LEU A 1 86 ? -13.899 1.430 28.529 1.00 83.94 86 LEU A O 1
ATOM 689 N N . TYR A 1 87 ? -12.941 3.451 28.729 1.00 83.19 87 TYR A N 1
ATOM 690 C CA . TYR A 1 87 ? -12.579 3.563 27.315 1.00 83.19 87 TYR A CA 1
ATOM 691 C C . TYR A 1 87 ? -11.641 2.434 26.878 1.00 83.19 87 TYR A C 1
ATOM 693 O O . TYR A 1 87 ? -11.895 1.788 25.863 1.00 83.19 87 TYR A O 1
ATOM 701 N N . ASN A 1 88 ? -10.608 2.137 27.671 1.00 84.88 88 ASN A N 1
ATOM 702 C CA . ASN A 1 88 ? -9.681 1.041 27.395 1.00 84.88 88 ASN A CA 1
ATOM 703 C C . ASN A 1 88 ? -10.377 -0.326 27.409 1.00 84.88 88 ASN A C 1
ATOM 705 O O . ASN A 1 88 ? -10.101 -1.148 26.536 1.00 84.88 88 ASN A O 1
ATOM 709 N N . ALA A 1 89 ? -11.310 -0.559 28.339 1.00 87.31 89 ALA A N 1
ATOM 710 C CA . ALA A 1 89 ? -12.097 -1.791 28.377 1.00 87.31 89 ALA A CA 1
ATOM 711 C C . ALA A 1 89 ? -12.957 -1.960 27.113 1.00 87.31 89 ALA A C 1
ATOM 713 O O . ALA A 1 89 ? -12.981 -3.037 26.523 1.00 87.31 89 ALA A O 1
ATOM 714 N N . ILE A 1 90 ? -13.604 -0.888 26.645 1.00 88.25 90 ILE A N 1
ATOM 715 C CA . ILE A 1 90 ? -14.421 -0.900 25.419 1.00 88.25 90 ILE A CA 1
ATOM 716 C C . ILE A 1 90 ? -13.545 -1.077 24.178 1.00 88.25 90 ILE A C 1
ATOM 718 O O . ILE A 1 90 ? -13.873 -1.868 23.297 1.00 88.25 90 ILE A O 1
ATOM 722 N N . ARG A 1 91 ? -12.410 -0.373 24.112 1.00 85.56 91 ARG A N 1
ATOM 723 C CA . ARG A 1 91 ? -11.434 -0.486 23.021 1.00 85.56 91 ARG A CA 1
ATOM 724 C C . ARG A 1 91 ? -10.853 -1.898 22.935 1.00 85.56 91 ARG A C 1
ATOM 726 O O . ARG A 1 91 ? -10.658 -2.400 21.830 1.00 85.56 91 ARG A O 1
ATOM 733 N N . GLY A 1 92 ? -10.598 -2.519 24.088 1.00 87.62 92 GLY A N 1
ATOM 734 C CA . GLY A 1 92 ? -10.177 -3.912 24.206 1.00 87.62 92 GLY A CA 1
ATOM 735 C C . GLY A 1 92 ? -11.272 -4.878 23.762 1.00 87.62 92 GLY A C 1
ATOM 736 O O . GLY A 1 92 ? -11.012 -5.727 22.921 1.00 87.62 92 GLY A O 1
ATOM 737 N N . TYR A 1 93 ? -12.502 -4.696 24.248 1.00 91.38 93 TYR A N 1
ATOM 738 C CA . TYR A 1 93 ? -13.654 -5.523 23.878 1.00 91.38 93 TYR A CA 1
ATOM 739 C C . TYR A 1 93 ? -13.971 -5.479 22.374 1.00 91.38 93 TYR A C 1
ATOM 741 O O . TYR A 1 93 ? -14.299 -6.497 21.780 1.00 91.38 93 TYR A O 1
ATOM 749 N N . LEU A 1 94 ? -13.853 -4.305 21.746 1.00 90.31 94 LEU A N 1
ATOM 750 C CA . LEU A 1 94 ? -14.070 -4.107 20.306 1.00 90.31 94 LEU A CA 1
ATOM 751 C C . LEU A 1 94 ? -12.823 -4.405 19.451 1.00 90.31 94 LEU A C 1
ATOM 753 O O . LEU A 1 94 ? -12.848 -4.178 18.237 1.00 90.31 94 LEU A O 1
ATOM 757 N N . GLU A 1 95 ? -11.730 -4.846 20.084 1.00 91.06 95 GLU A N 1
ATOM 758 C CA . GLU A 1 95 ? -10.447 -5.200 19.465 1.00 91.06 95 GLU A CA 1
ATOM 759 C C . GLU A 1 95 ? -9.869 -4.116 18.541 1.00 91.06 95 GLU A C 1
ATOM 761 O O . GLU A 1 95 ? -9.123 -4.401 17.600 1.00 91.06 95 GLU A O 1
ATOM 766 N N . ILE A 1 96 ? -10.177 -2.842 18.813 1.00 88.94 96 ILE A N 1
ATOM 767 C CA . ILE A 1 96 ? -9.865 -1.725 17.909 1.00 88.94 96 ILE A CA 1
ATOM 768 C C . ILE A 1 96 ? -8.365 -1.695 17.600 1.00 88.94 96 ILE A C 1
ATOM 770 O O . ILE A 1 96 ? -7.971 -1.600 16.444 1.00 88.94 96 ILE A O 1
ATOM 774 N N . SER A 1 97 ? -7.504 -1.847 18.608 1.00 87.06 97 SER A N 1
ATOM 775 C CA . SER A 1 97 ? -6.048 -1.812 18.412 1.00 87.06 97 SER A CA 1
ATOM 776 C C . SER A 1 97 ? -5.527 -2.953 17.529 1.00 87.06 97 SER A C 1
ATOM 778 O O . SER A 1 97 ? -4.644 -2.734 16.700 1.00 87.06 97 SER A O 1
ATOM 780 N N . GLN A 1 98 ? -6.068 -4.166 17.679 1.00 90.38 98 GLN A N 1
ATOM 781 C CA . GLN A 1 98 ? -5.660 -5.319 16.868 1.00 90.38 98 GLN A CA 1
ATOM 782 C C . GLN A 1 98 ? -6.124 -5.162 15.418 1.00 90.38 98 GLN A C 1
ATOM 784 O O . GLN A 1 98 ? -5.345 -5.368 14.488 1.00 90.38 98 GLN A O 1
ATOM 789 N N . ARG A 1 99 ? -7.368 -4.720 15.233 1.00 92.44 99 ARG A N 1
ATOM 790 C CA . ARG A 1 99 ? -7.971 -4.460 13.925 1.00 92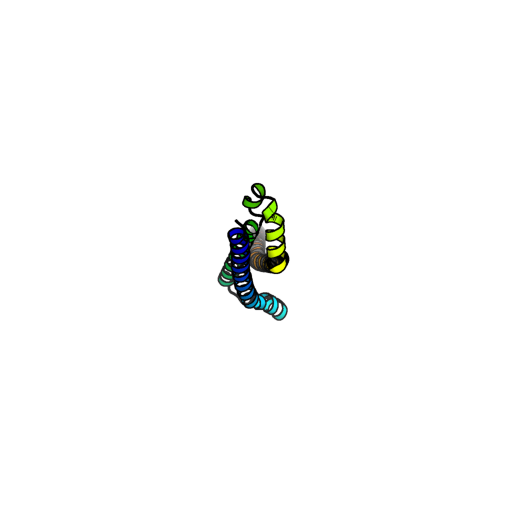.44 99 ARG A CA 1
ATOM 791 C C . ARG A 1 99 ? -7.243 -3.362 13.152 1.00 92.44 99 ARG A C 1
ATOM 793 O O . ARG A 1 99 ? -6.912 -3.542 11.984 1.00 92.44 99 ARG A O 1
ATOM 800 N N . VAL A 1 100 ? -6.871 -2.273 13.826 1.00 89.06 100 VAL A N 1
ATOM 801 C CA . VAL A 1 100 ? -6.039 -1.206 13.241 1.00 89.06 100 VAL A CA 1
ATOM 802 C C . VAL A 1 100 ? -4.668 -1.732 12.829 1.00 89.06 100 VAL A C 1
ATOM 804 O O . VAL A 1 100 ? -4.194 -1.425 11.736 1.00 89.06 100 VAL A O 1
ATOM 807 N N . LYS A 1 101 ? -4.036 -2.569 13.661 1.00 88.75 101 LYS A N 1
ATOM 808 C CA . LYS A 1 101 ? -2.753 -3.196 13.317 1.00 88.75 101 LYS A CA 1
ATOM 809 C C . LYS A 1 101 ? -2.872 -4.061 12.060 1.00 88.75 101 LYS A C 1
ATOM 811 O O . LYS A 1 101 ? -2.038 -3.936 11.168 1.00 88.75 101 LYS A O 1
ATOM 816 N N . LEU A 1 102 ? -3.916 -4.884 11.961 1.00 91.31 102 LEU A N 1
ATOM 817 C CA . LEU A 1 102 ? -4.175 -5.711 10.781 1.00 91.31 102 LEU A CA 1
ATOM 818 C C . LEU A 1 102 ? -4.410 -4.859 9.525 1.00 91.31 102 LEU A C 1
ATOM 820 O O . LEU A 1 102 ? -3.839 -5.148 8.472 1.00 91.31 102 LEU A O 1
ATOM 824 N N . LEU A 1 103 ? -5.204 -3.791 9.638 1.00 90.50 103 LEU A N 1
ATOM 825 C CA . LEU A 1 103 ? -5.464 -2.852 8.545 1.00 90.50 103 LEU A CA 1
ATOM 826 C C . LEU A 1 103 ? -4.169 -2.172 8.062 1.00 90.50 103 LEU A C 1
ATOM 828 O O . LEU A 1 103 ? -3.931 -2.068 6.857 1.00 90.50 103 LEU A O 1
ATOM 832 N N . ASN A 1 104 ? -3.285 -1.779 8.984 1.00 89.00 104 ASN A N 1
ATOM 833 C CA . ASN A 1 104 ? -1.973 -1.216 8.655 1.00 89.00 104 ASN A CA 1
ATOM 834 C C . ASN A 1 104 ? -1.059 -2.237 7.961 1.00 89.00 104 ASN A C 1
ATOM 836 O O . ASN A 1 104 ? -0.442 -1.907 6.950 1.00 89.00 104 ASN A O 1
ATOM 840 N N . THR A 1 105 ? -1.011 -3.490 8.428 1.00 90.88 105 THR A N 1
ATOM 841 C CA . THR A 1 105 ? -0.247 -4.556 7.753 1.00 90.88 105 THR A CA 1
ATOM 842 C C . THR A 1 105 ? -0.738 -4.784 6.324 1.00 90.88 105 THR A C 1
ATOM 844 O O . THR A 1 105 ? 0.067 -4.842 5.397 1.00 90.88 105 THR A O 1
ATOM 847 N N . ARG A 1 106 ? -2.057 -4.856 6.118 1.00 91.06 106 ARG A N 1
ATOM 848 C CA . ARG A 1 106 ? -2.658 -4.994 4.783 1.00 91.06 106 ARG A CA 1
ATOM 849 C C . ARG A 1 106 ? -2.371 -3.781 3.890 1.00 91.06 106 ARG A C 1
ATOM 851 O O . ARG A 1 106 ? -2.092 -3.950 2.707 1.00 91.06 106 ARG A O 1
ATOM 858 N N . THR A 1 107 ? -2.368 -2.573 4.456 1.00 90.44 107 THR A N 1
ATOM 859 C CA . THR A 1 107 ? -1.936 -1.353 3.748 1.00 90.44 107 THR A CA 1
ATOM 860 C C . THR A 1 107 ? -0.475 -1.441 3.304 1.00 90.44 107 THR A C 1
ATOM 862 O O . THR A 1 107 ? -0.152 -0.984 2.211 1.00 90.44 107 THR A O 1
ATOM 865 N N . GLY A 1 108 ? 0.395 -2.057 4.113 1.00 88.62 108 GLY A N 1
ATOM 866 C CA . GLY A 1 108 ? 1.788 -2.335 3.751 1.00 88.62 108 GLY A CA 1
ATOM 867 C C . GLY A 1 108 ? 1.898 -3.176 2.480 1.00 88.62 108 GLY A C 1
ATOM 868 O O . GLY A 1 108 ? 2.537 -2.750 1.529 1.00 88.62 108 GLY A O 1
ATOM 869 N N . VAL A 1 109 ? 1.155 -4.284 2.401 1.00 89.62 109 VAL A N 1
ATOM 870 C CA . VAL A 1 109 ? 1.117 -5.142 1.198 1.00 89.62 109 VAL A CA 1
ATOM 871 C C . VAL A 1 109 ? 0.647 -4.372 -0.044 1.00 89.62 109 VAL A C 1
ATOM 873 O O . VAL A 1 109 ? 1.150 -4.580 -1.146 1.00 89.62 109 VAL A O 1
ATOM 876 N N . ILE A 1 110 ? -0.315 -3.459 0.119 1.00 89.00 110 ILE A N 1
ATOM 877 C CA . ILE A 1 110 ? -0.766 -2.584 -0.972 1.00 89.00 110 ILE A CA 1
ATOM 878 C C . ILE A 1 110 ? 0.338 -1.611 -1.396 1.00 89.00 110 ILE A C 1
ATOM 880 O O . ILE A 1 110 ? 0.463 -1.334 -2.587 1.00 89.00 110 ILE A O 1
ATOM 884 N N . SER A 1 111 ? 1.132 -1.101 -0.451 1.00 88.31 111 SER A N 1
ATOM 885 C CA . SER A 1 111 ? 2.297 -0.264 -0.755 1.00 88.31 111 SER A CA 1
ATOM 886 C C . SER A 1 111 ? 3.327 -1.030 -1.577 1.00 88.31 111 SER A C 1
ATOM 888 O O . SER A 1 111 ? 3.752 -0.527 -2.607 1.00 88.31 111 SER A O 1
ATOM 890 N N . ASP A 1 112 ? 3.645 -2.265 -1.192 1.00 89.88 112 ASP A N 1
ATOM 891 C CA . ASP A 1 112 ? 4.610 -3.085 -1.931 1.00 89.88 112 ASP A CA 1
ATOM 892 C C . ASP A 1 112 ? 4.133 -3.341 -3.373 1.00 89.88 112 ASP A C 1
ATOM 894 O O . ASP A 1 112 ? 4.903 -3.283 -4.333 1.00 89.88 112 ASP A O 1
ATOM 898 N N . LEU A 1 113 ? 2.828 -3.573 -3.551 1.00 87.38 113 LEU A N 1
ATOM 899 C CA . LEU A 1 113 ? 2.227 -3.744 -4.873 1.00 87.38 113 LEU A CA 1
ATOM 900 C C . LEU A 1 113 ? 2.234 -2.441 -5.688 1.00 87.38 113 LEU A C 1
ATOM 902 O O . LEU A 1 113 ? 2.465 -2.474 -6.897 1.00 87.38 113 LEU A O 1
ATOM 906 N N . LEU A 1 114 ? 1.981 -1.301 -5.043 1.00 87.06 114 LEU A N 1
ATOM 907 C CA . LEU A 1 114 ? 2.080 0.028 -5.646 1.00 87.06 114 LEU A CA 1
ATOM 908 C C . LEU A 1 114 ? 3.493 0.323 -6.149 1.00 87.06 114 LEU A C 1
ATOM 910 O O . LEU A 1 114 ? 3.641 0.815 -7.270 1.00 87.06 114 LEU A O 1
ATOM 914 N N . ASP A 1 115 ? 4.502 0.011 -5.341 1.00 86.75 115 ASP A N 1
ATOM 915 C CA . ASP A 1 115 ? 5.909 0.220 -5.672 1.00 86.75 115 ASP A CA 1
ATOM 916 C C . ASP A 1 115 ? 6.300 -0.670 -6.860 1.00 86.75 115 ASP A C 1
ATOM 918 O O . ASP A 1 115 ? 6.793 -0.173 -7.870 1.00 86.75 115 ASP A O 1
ATOM 922 N N . MET A 1 116 ? 5.912 -1.950 -6.838 1.00 86.31 116 MET A N 1
ATOM 923 C CA . MET A 1 116 ? 6.116 -2.876 -7.959 1.00 86.31 116 MET A CA 1
ATOM 924 C C . MET A 1 116 ? 5.455 -2.395 -9.267 1.00 86.31 116 MET A C 1
ATOM 926 O O . MET A 1 116 ? 6.065 -2.457 -10.338 1.00 86.31 116 MET A O 1
ATOM 930 N N . LEU A 1 117 ? 4.201 -1.925 -9.220 1.00 83.75 117 LEU A N 1
ATOM 931 C CA . LEU A 1 117 ? 3.515 -1.396 -10.409 1.00 83.75 117 LEU A CA 1
ATOM 932 C C . LEU A 1 117 ? 4.163 -0.103 -10.914 1.00 83.75 117 LEU A C 1
ATOM 934 O O . LEU A 1 117 ? 4.244 0.117 -12.125 1.00 83.75 117 LEU A O 1
ATOM 938 N N . SER A 1 118 ? 4.633 0.743 -9.999 1.00 83.00 118 SER A N 1
ATOM 939 C CA . SER A 1 118 ? 5.352 1.970 -10.335 1.00 83.00 118 SER A CA 1
ATOM 940 C C . SER A 1 118 ? 6.687 1.651 -11.004 1.00 83.00 118 SER A C 1
ATOM 942 O O . SER A 1 118 ? 7.000 2.233 -12.040 1.00 83.00 118 SER A O 1
ATOM 944 N N . ASP A 1 119 ? 7.441 0.679 -10.499 1.00 81.75 119 ASP A N 1
ATOM 945 C CA . ASP A 1 119 ? 8.686 0.217 -11.117 1.00 81.75 119 ASP A CA 1
ATOM 946 C C . ASP A 1 119 ? 8.446 -0.363 -12.513 1.00 81.75 119 ASP A C 1
ATOM 948 O O . ASP A 1 119 ? 9.183 -0.057 -13.454 1.00 81.75 119 ASP A O 1
ATOM 952 N N . HIS A 1 120 ? 7.362 -1.121 -12.697 1.00 77.81 120 HIS A N 1
ATOM 953 C CA . HIS A 1 120 ? 6.972 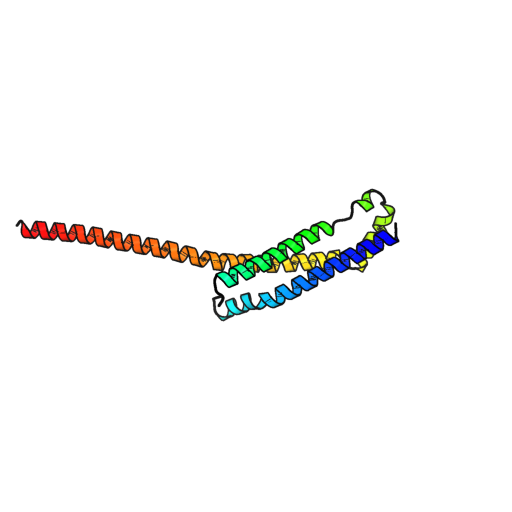-1.628 -14.012 1.00 77.81 120 HIS A CA 1
ATOM 954 C C . HIS A 1 120 ? 6.669 -0.493 -15.012 1.00 77.81 120 HIS A C 1
ATOM 956 O O . HIS A 1 120 ? 7.072 -0.560 -16.176 1.00 77.81 120 HIS A O 1
ATOM 962 N N . LEU A 1 121 ? 6.023 0.592 -14.562 1.00 74.94 121 LEU A N 1
ATOM 963 C CA . LEU A 1 121 ? 5.782 1.790 -15.378 1.00 74.94 121 LEU A CA 1
ATOM 964 C C . LEU A 1 121 ? 7.076 2.537 -15.745 1.00 74.94 121 LEU A C 1
ATOM 966 O O . LEU A 1 121 ? 7.183 3.063 -16.858 1.00 74.94 121 LEU A O 1
ATOM 970 N N . HIS A 1 122 ? 8.047 2.612 -14.830 1.00 68.62 122 HIS A N 1
ATOM 971 C CA . HIS A 1 122 ? 9.321 3.304 -15.058 1.00 68.62 122 HIS A CA 1
ATOM 972 C C . HIS A 1 122 ? 10.306 2.478 -15.895 1.00 68.62 122 HIS A C 1
ATOM 974 O O . HIS A 1 122 ? 11.022 3.046 -16.724 1.00 68.62 122 HIS A O 1
ATOM 980 N N . GLY A 1 123 ? 10.291 1.146 -15.767 1.00 63.47 123 GLY A N 1
ATOM 981 C CA . GLY A 1 123 ? 11.128 0.233 -16.552 1.00 63.47 123 GLY A CA 1
ATOM 982 C C . GLY A 1 123 ? 10.939 0.391 -18.065 1.00 63.47 123 GLY A C 1
ATOM 983 O O . GLY A 1 123 ? 11.902 0.303 -18.824 1.00 63.47 123 GLY A O 1
ATOM 984 N N . SER A 1 124 ? 9.731 0.757 -18.508 1.00 57.28 124 SER A N 1
ATOM 985 C CA . SER A 1 124 ? 9.450 1.072 -19.914 1.00 57.28 124 SER A CA 1
ATOM 986 C C . SER A 1 124 ? 10.184 2.318 -20.434 1.00 57.28 124 SER A C 1
ATOM 988 O O . SER A 1 124 ? 10.397 2.415 -21.643 1.00 57.28 124 SER A O 1
ATOM 990 N N . GLN A 1 125 ? 10.547 3.286 -19.584 1.00 55.00 125 GLN A N 1
ATOM 991 C CA . GLN A 1 125 ? 11.150 4.549 -20.033 1.00 55.00 125 GLN A CA 1
ATOM 992 C C . GLN A 1 125 ? 12.661 4.436 -20.246 1.00 55.00 125 GLN A C 1
ATOM 994 O O . GLN A 1 125 ? 13.181 4.952 -21.239 1.00 55.00 125 GLN A O 1
ATOM 999 N N . HIS A 1 126 ? 13.363 3.704 -19.377 1.00 58.41 126 HIS A N 1
ATOM 1000 C CA . HIS A 1 126 ? 14.805 3.489 -19.521 1.00 58.41 126 HIS A CA 1
ATOM 1001 C C . HIS A 1 126 ? 15.148 2.789 -20.841 1.00 58.41 126 HIS A C 1
ATOM 1003 O O . HIS A 1 126 ? 16.065 3.214 -21.541 1.00 58.41 126 HIS A O 1
ATOM 1009 N N . THR A 1 127 ? 14.353 1.796 -21.253 1.00 61.16 127 THR A N 1
ATOM 1010 C CA . THR A 1 127 ? 14.545 1.106 -22.538 1.00 61.16 127 THR A CA 1
ATOM 1011 C C . THR A 1 127 ? 14.420 2.050 -23.739 1.00 61.16 127 THR A C 1
ATOM 1013 O O . THR A 1 127 ? 15.145 1.890 -24.724 1.00 61.16 127 THR A O 1
ATOM 1016 N N . MET A 1 128 ? 13.544 3.060 -23.669 1.00 69.12 128 MET A N 1
ATOM 1017 C CA . MET A 1 128 ? 13.391 4.042 -24.750 1.00 69.1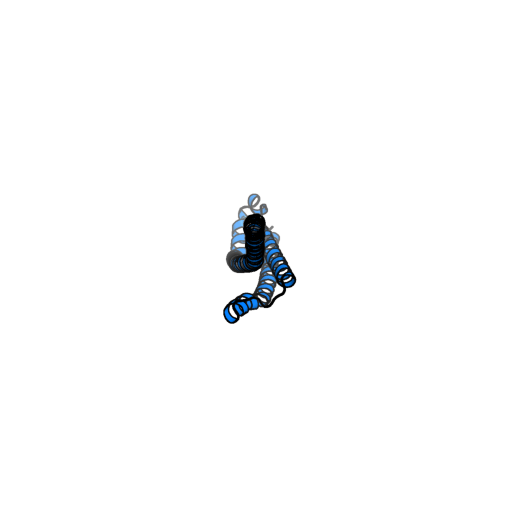2 128 MET A CA 1
ATOM 1018 C C . MET A 1 128 ? 14.591 4.982 -24.833 1.00 69.12 128 MET A C 1
ATOM 1020 O O . MET A 1 128 ? 15.109 5.203 -25.929 1.00 69.12 128 MET A O 1
ATOM 1024 N N . MET A 1 129 ? 15.084 5.474 -23.691 1.00 75.50 129 MET A N 1
ATOM 1025 C CA . MET A 1 129 ? 16.283 6.316 -23.652 1.00 75.50 129 MET A CA 1
ATOM 1026 C C . MET A 1 129 ? 17.500 5.574 -24.222 1.00 75.50 129 MET A C 1
ATOM 1028 O O . MET A 1 129 ? 18.198 6.107 -25.084 1.00 75.50 129 MET A O 1
ATOM 1032 N N . THR A 1 130 ? 17.714 4.316 -23.818 1.00 84.12 130 THR A N 1
ATOM 1033 C CA . THR A 1 130 ? 18.819 3.491 -24.328 1.00 84.12 130 THR A CA 1
ATOM 1034 C C . THR A 1 130 ? 18.726 3.280 -25.840 1.00 84.12 130 THR A C 1
ATOM 1036 O O . THR A 1 130 ? 19.733 3.381 -26.539 1.00 84.12 130 THR A O 1
ATOM 1039 N N . ARG A 1 131 ? 17.522 3.046 -26.378 1.00 82.75 131 ARG A N 1
ATOM 1040 C CA . ARG A 1 131 ? 17.317 2.867 -27.822 1.00 82.75 131 ARG A CA 1
ATOM 1041 C C . ARG A 1 131 ? 17.661 4.135 -28.616 1.00 82.75 131 ARG A C 1
ATOM 1043 O O . ARG A 1 131 ? 18.296 4.021 -29.661 1.00 82.75 131 ARG A O 1
ATOM 1050 N N . ILE A 1 132 ? 17.295 5.322 -28.124 1.00 89.00 132 ILE A N 1
ATOM 1051 C CA . ILE A 1 132 ? 17.641 6.602 -28.770 1.00 89.00 132 ILE A CA 1
ATOM 1052 C C . ILE A 1 132 ? 19.163 6.784 -28.827 1.00 89.00 132 ILE A C 1
ATOM 1054 O O . ILE A 1 132 ? 19.698 7.114 -29.884 1.00 89.00 132 ILE A O 1
ATOM 1058 N N . VAL A 1 133 ? 19.868 6.514 -27.725 1.00 91.69 133 VAL A N 1
ATOM 1059 C CA . VAL A 1 133 ? 21.336 6.623 -27.669 1.00 91.69 133 VAL A CA 1
ATOM 1060 C C . VAL A 1 133 ? 22.007 5.675 -28.667 1.00 91.69 133 VAL A C 1
ATOM 1062 O O . VAL A 1 133 ? 22.903 6.097 -29.395 1.00 91.69 133 VAL A O 1
ATOM 1065 N N . ILE A 1 134 ? 21.546 4.422 -28.765 1.00 93.12 134 ILE A N 1
ATOM 1066 C CA . ILE A 1 134 ? 22.072 3.460 -29.747 1.00 93.12 134 ILE A CA 1
ATOM 1067 C C . ILE A 1 134 ? 21.888 3.986 -31.178 1.00 93.12 134 ILE A C 1
ATOM 1069 O O . ILE A 1 134 ? 22.840 3.968 -31.958 1.00 93.12 134 ILE A O 1
ATOM 1073 N N . TYR A 1 135 ? 20.704 4.506 -31.523 1.00 94.94 135 TYR A N 1
ATOM 1074 C CA . TYR A 1 135 ? 20.468 5.088 -32.848 1.00 94.94 135 TYR A CA 1
ATOM 1075 C C . TYR A 1 135 ? 21.373 6.292 -33.134 1.00 94.94 135 TYR A C 1
ATOM 1077 O O . TYR A 1 135 ? 21.910 6.392 -34.235 1.00 94.94 135 TYR A O 1
ATOM 1085 N N . LEU A 1 136 ? 21.589 7.174 -32.153 1.00 94.31 136 LEU A N 1
ATOM 1086 C CA . LEU A 1 136 ? 22.487 8.323 -32.301 1.00 94.31 136 LEU A CA 1
ATOM 1087 C C . LEU A 1 136 ? 23.932 7.890 -32.589 1.00 94.31 136 LEU A C 1
ATOM 1089 O O . LEU A 1 136 ? 24.571 8.446 -33.485 1.00 94.31 136 LEU A O 1
ATOM 1093 N N . ILE A 1 137 ? 24.434 6.870 -31.885 1.00 95.75 137 ILE A N 1
ATOM 1094 C CA . ILE A 1 137 ? 25.779 6.317 -32.115 1.00 95.75 137 ILE A CA 1
ATOM 1095 C C . ILE A 1 137 ? 25.885 5.731 -33.528 1.00 95.75 137 ILE A C 1
ATOM 1097 O O . ILE A 1 137 ? 26.825 6.052 -34.250 1.00 95.75 137 ILE A O 1
ATOM 1101 N N . VAL A 1 138 ? 24.902 4.930 -33.956 1.00 97.12 138 VAL A N 1
ATOM 1102 C CA . VAL A 1 138 ? 24.886 4.324 -35.300 1.00 97.12 138 VAL A CA 1
ATOM 1103 C C . VAL A 1 138 ? 24.906 5.392 -36.396 1.00 97.12 138 VAL A C 1
ATOM 1105 O O . VAL A 1 138 ? 25.714 5.301 -37.318 1.00 97.12 138 VAL A O 1
ATOM 1108 N N . ILE A 1 139 ? 24.069 6.429 -36.282 1.00 97.06 139 ILE A N 1
ATOM 1109 C CA . ILE A 1 139 ? 24.041 7.543 -37.243 1.00 97.06 139 ILE A CA 1
ATOM 1110 C C . ILE A 1 139 ? 25.405 8.241 -37.293 1.00 97.06 139 ILE A C 1
ATOM 1112 O O . ILE A 1 139 ? 25.922 8.508 -38.377 1.00 97.06 139 ILE A O 1
ATOM 1116 N N . THR A 1 140 ? 26.020 8.477 -36.133 1.00 96.56 140 THR A N 1
ATOM 1117 C CA . THR A 1 140 ? 27.334 9.131 -36.036 1.00 96.56 140 THR A CA 1
ATOM 1118 C C . THR A 1 140 ? 28.422 8.306 -36.726 1.00 96.56 140 THR A C 1
ATOM 1120 O O . THR A 1 140 ? 29.208 8.846 -37.504 1.00 96.56 140 THR A O 1
ATOM 1123 N N . CYS A 1 141 ? 28.438 6.987 -36.511 1.00 96.25 141 CYS A N 1
ATOM 1124 C CA . CYS A 1 141 ? 29.373 6.079 -37.175 1.00 96.25 141 CYS A CA 1
ATOM 1125 C C . CYS A 1 141 ? 29.196 6.068 -38.700 1.00 96.25 141 CYS A C 1
ATOM 1127 O O . CYS A 1 141 ? 30.191 6.050 -39.423 1.00 96.25 141 CYS A O 1
ATOM 1129 N N . ILE A 1 142 ? 27.954 6.107 -39.195 1.00 97.06 142 ILE A N 1
ATOM 1130 C CA . ILE A 1 142 ? 27.668 6.147 -40.637 1.00 97.06 142 ILE A CA 1
ATOM 1131 C C . ILE A 1 142 ? 28.189 7.445 -41.259 1.00 97.06 142 ILE A C 1
ATOM 1133 O O . ILE A 1 142 ? 28.852 7.393 -42.292 1.00 97.06 142 ILE A O 1
ATOM 1137 N N . VAL A 1 143 ? 27.933 8.597 -40.631 1.00 96.69 143 VAL A N 1
ATOM 1138 C CA . VAL A 1 143 ? 28.395 9.903 -41.134 1.00 96.69 143 VAL A CA 1
ATOM 1139 C C . VAL A 1 143 ? 29.923 9.967 -41.167 1.00 96.69 143 VAL A C 1
ATOM 1141 O O . VAL A 1 143 ? 30.493 10.326 -42.196 1.00 96.69 143 VAL A O 1
ATOM 1144 N N . ALA A 1 144 ? 30.589 9.547 -40.089 1.00 95.56 144 ALA A N 1
ATOM 1145 C CA . ALA A 1 144 ? 32.049 9.505 -40.033 1.00 95.56 144 ALA A CA 1
ATOM 1146 C C . ALA A 1 144 ? 32.637 8.544 -41.083 1.00 95.56 144 ALA A C 1
ATOM 1148 O O . ALA A 1 144 ? 33.598 8.882 -41.774 1.00 95.56 144 ALA A O 1
ATOM 1149 N N . GLY A 1 145 ? 32.036 7.361 -41.252 1.00 95.75 145 GLY A N 1
ATOM 1150 C CA . GLY A 1 145 ? 32.442 6.397 -42.275 1.00 95.75 145 GLY A CA 1
ATOM 1151 C C . GLY A 1 145 ? 32.271 6.935 -43.699 1.00 95.75 145 GLY A C 1
ATOM 1152 O O . GLY A 1 145 ? 33.163 6.768 -44.531 1.00 95.75 145 GLY A O 1
ATOM 1153 N N . ALA A 1 146 ? 31.163 7.628 -43.971 1.00 95.31 146 ALA A N 1
ATOM 1154 C CA . ALA A 1 146 ? 30.911 8.267 -45.259 1.00 95.31 146 ALA A CA 1
ATOM 1155 C C . ALA A 1 146 ? 31.923 9.387 -45.550 1.00 95.31 146 ALA A C 1
ATOM 1157 O O . ALA A 1 146 ? 32.442 9.459 -46.663 1.00 95.31 146 ALA A O 1
ATOM 1158 N N . GLU A 1 147 ? 32.258 10.218 -44.558 1.00 94.62 147 GLU A N 1
ATOM 1159 C CA . GLU A 1 147 ? 33.260 11.280 -44.706 1.00 94.62 147 GLU A CA 1
ATOM 1160 C C . GLU A 1 147 ? 34.639 10.711 -45.077 1.00 94.62 147 GLU A C 1
ATOM 1162 O O . GLU A 1 147 ? 35.290 11.200 -46.003 1.00 94.62 147 GLU A O 1
ATOM 1167 N N . VAL A 1 148 ? 35.068 9.641 -44.399 1.00 95.06 148 VAL A N 1
ATOM 1168 C CA . VAL A 1 148 ? 36.336 8.958 -44.702 1.00 95.06 148 VAL A CA 1
ATOM 1169 C C . VAL A 1 148 ? 36.310 8.357 -46.106 1.00 95.06 148 VAL A C 1
ATOM 1171 O O . VAL A 1 148 ? 37.255 8.548 -46.869 1.00 95.06 148 VAL A O 1
ATOM 1174 N N . TYR A 1 149 ? 35.218 7.691 -46.485 1.00 95.12 149 TYR A N 1
ATOM 1175 C CA . TYR A 1 149 ? 35.073 7.091 -47.811 1.00 95.12 149 TYR A CA 1
ATOM 1176 C C . TYR A 1 149 ? 35.158 8.129 -48.939 1.00 95.12 149 TYR A C 1
ATOM 1178 O O . TYR A 1 149 ? 35.872 7.919 -49.922 1.00 95.12 149 TYR A O 1
ATOM 1186 N N . VAL A 1 150 ? 34.485 9.274 -48.778 1.00 95.31 150 VAL A N 1
ATOM 1187 C CA . VAL A 1 150 ? 34.540 10.386 -49.739 1.00 95.31 150 VAL A CA 1
ATOM 1188 C C . VAL A 1 150 ? 35.964 10.929 -49.860 1.00 95.31 150 VAL A C 1
ATOM 1190 O O . VAL A 1 150 ? 36.446 11.112 -50.979 1.00 95.31 150 VAL A O 1
ATOM 1193 N N . LYS A 1 151 ? 36.670 11.127 -48.738 1.00 92.38 151 LYS A N 1
ATOM 1194 C CA . LYS A 1 151 ? 38.074 11.572 -48.753 1.00 92.38 151 LYS A CA 1
ATOM 1195 C C . LYS A 1 151 ? 38.973 10.590 -49.508 1.00 92.38 151 LYS A C 1
ATOM 1197 O O . LYS A 1 151 ? 39.743 11.015 -50.365 1.00 92.38 151 LYS A O 1
ATOM 1202 N N . THR A 1 152 ? 38.833 9.285 -49.268 1.00 92.25 152 THR A N 1
ATOM 1203 C CA . THR A 1 152 ? 39.636 8.263 -49.961 1.00 92.25 152 THR A CA 1
ATOM 1204 C C . THR A 1 152 ? 39.336 8.191 -51.462 1.00 92.25 152 THR A C 1
ATOM 1206 O O . THR A 1 152 ? 40.245 7.953 -52.258 1.00 92.25 152 THR A O 1
ATOM 1209 N N . LEU A 1 153 ? 38.082 8.391 -51.880 1.00 91.69 153 LEU A N 1
ATOM 1210 C CA . LEU A 1 153 ? 37.742 8.454 -53.305 1.00 91.69 153 LEU A CA 1
ATOM 1211 C C . LEU A 1 153 ? 38.332 9.689 -53.988 1.00 91.69 153 LEU A C 1
ATOM 1213 O O . LEU A 1 153 ? 38.845 9.567 -55.098 1.00 91.69 153 LEU A O 1
ATOM 1217 N N . LEU A 1 154 ? 38.302 10.850 -53.329 1.00 89.12 154 LEU A N 1
ATOM 1218 C CA . LEU A 1 154 ? 38.911 12.070 -53.860 1.00 89.12 154 LEU A CA 1
ATOM 1219 C C . LEU A 1 154 ? 40.428 11.920 -54.018 1.00 89.12 154 LEU A C 1
ATOM 1221 O O . LEU A 1 154 ? 40.955 12.252 -55.075 1.00 89.12 154 LEU A O 1
ATOM 1225 N N . GLU A 1 155 ? 41.125 11.347 -53.033 1.00 87.69 155 GLU A N 1
ATOM 1226 C CA . GLU A 1 155 ? 42.564 11.068 -53.155 1.00 87.69 155 GLU A CA 1
ATOM 1227 C C . GLU A 1 155 ? 42.891 10.125 -54.319 1.00 87.69 155 GLU A C 1
ATOM 1229 O O . GLU A 1 155 ? 43.894 10.319 -55.002 1.00 87.69 155 GLU A O 1
ATOM 1234 N N . LYS A 1 156 ? 42.043 9.121 -54.578 1.00 80.81 156 LYS A N 1
ATOM 1235 C CA . LYS A 1 156 ? 42.207 8.222 -55.730 1.00 80.81 156 LYS A CA 1
ATOM 1236 C C . LYS A 1 156 ? 41.885 8.881 -57.071 1.00 80.81 156 LYS A C 1
ATOM 1238 O O . LYS A 1 156 ? 42.436 8.447 -58.069 1.00 80.81 156 LYS A O 1
ATOM 1243 N N . ALA A 1 157 ? 40.995 9.870 -57.109 1.00 78.06 157 ALA A N 1
ATOM 1244 C CA . ALA A 1 157 ? 40.616 10.566 -58.340 1.00 78.06 157 ALA A CA 1
ATOM 1245 C C . ALA A 1 157 ? 41.616 11.663 -58.750 1.00 78.06 157 ALA A C 1
ATOM 1247 O O . ALA A 1 157 ? 41.664 12.042 -59.916 1.00 78.06 157 ALA A O 1
ATOM 1248 N N . VAL A 1 158 ? 42.390 12.189 -57.795 1.00 74.44 158 VAL A N 1
ATOM 1249 C CA . VAL A 1 158 ? 43.412 13.230 -58.020 1.00 74.44 158 VAL A CA 1
ATOM 1250 C C . VAL A 1 158 ? 44.764 12.641 -58.462 1.00 74.44 158 VAL A C 1
ATOM 1252 O O . VAL A 1 158 ? 45.636 13.384 -58.910 1.00 74.44 158 VAL A O 1
ATOM 1255 N N . LYS A 1 159 ? 44.947 11.322 -58.352 1.00 54.34 159 LYS A N 1
ATOM 1256 C CA . LYS A 1 159 ? 46.192 10.608 -58.662 1.00 54.34 159 LYS A CA 1
ATOM 1257 C C . LYS A 1 159 ? 46.091 9.846 -59.978 1.00 54.34 159 LYS A C 1
ATOM 1259 O O . LYS A 1 159 ? 47.112 9.824 -60.696 1.00 54.34 159 LYS A O 1
#

pLDDT: mean 84.16, std 9.33, range [54.34, 97.12]

Foldseek 3Di:
DLVVLLVVLVVLLVVLVVLVVVLVVLCVVCVVQVVCCVVPVDRPDDLVVLVVNLVVLVVSLVVLVVSVVVPPDDCVCVVPVVCVVVSVVSCVVSVSVVSNVVSVVSNVVSVVVSVVSVVNSVVVVVVVVVVVVVVVVVVVVVVVVVVVVVVVVVVVVVD